Protein AF-Q4TDV3-F1 (afdb_monomer_lite)

InterPro domains:
  IPR006630 La-type HTH domain [PF05383] (27-67)
  IPR006630 La-type HTH domain [PS50961] (16-67)
  IPR006630 La-type HTH domain [SM00715] (20-67)
  IPR036388 Winged helix-like DNA-binding domain superfamily [G3DSA:1.10.10.10] (14-67)
  IPR036390 Winged helix DNA-binding domain superfamily [SSF46785] (16-67)
  IPR045180 La domain containing protein [PTHR22792] (12-67)

Radius of gyration: 19.07 Å; chains: 1; bounding box: 46×29×49 Å

Secondary structure (DSSP, 8-state):
---------------PPPPHHHHHHHHHHHHHHHSHHHHHH-HHHHHHHHHSTT----HHHHHH---

Sequence (67 aa):
SGAGTSGGELEDESWKPPEPELIQKLVAQIEFYLSDENLEHDAFLLKHVRRNKLGFVSVKLLTSFKK

Foldseek 3Di:
DDDDPPDDPPPPPDPDPDDPVVVVVLVVLVCVCPDPVNLVVDVPLVCQLVVDPNRDDDPVVSVPDDD

pLDDT: mean 79.96, std 15.79, range [41.12, 93.31]

Structure (mmCIF, N/CA/C/O backbone):
data_AF-Q4TDV3-F1
#
_entry.id   AF-Q4TDV3-F1
#
loop_
_atom_site.group_PDB
_atom_site.id
_atom_site.type_symbol
_atom_site.label_atom_id
_atom_site.label_alt_id
_atom_site.label_comp_id
_atom_site.label_asym_id
_atom_site.label_entity_id
_atom_site.label_seq_id
_atom_site.pdbx_PDB_ins_code
_atom_site.Cartn_x
_atom_site.Cartn_y
_atom_site.Cartn_z
_atom_site.occupancy
_atom_site.B_iso_or_equiv
_atom_site.auth_seq_id
_atom_site.auth_comp_id
_atom_site.auth_asym_id
_atom_site.auth_atom_id
_atom_site.pdbx_PDB_model_num
ATOM 1 N N . SER A 1 1 ? 35.132 -18.864 38.605 1.00 43.72 1 SER A N 1
ATOM 2 C CA . SER A 1 1 ? 34.968 -17.740 37.667 1.00 43.72 1 SER A CA 1
ATOM 3 C C . SER A 1 1 ? 34.063 -18.169 36.532 1.00 43.72 1 SER A C 1
ATOM 5 O O . SER A 1 1 ? 34.473 -18.990 35.729 1.00 43.72 1 SER A O 1
ATOM 7 N N . GLY A 1 2 ? 32.828 -17.682 36.508 1.00 41.12 2 GLY A N 1
ATOM 8 C CA . GLY A 1 2 ? 31.891 -17.853 35.398 1.00 41.12 2 GLY A CA 1
ATOM 9 C C . GLY A 1 2 ? 31.055 -16.587 35.347 1.00 41.12 2 GLY A C 1
ATOM 10 O O . GLY A 1 2 ? 30.088 -16.466 36.089 1.00 41.12 2 GLY A O 1
ATOM 11 N N . ALA A 1 3 ? 31.536 -15.592 34.602 1.00 49.03 3 ALA A N 1
ATOM 12 C CA . ALA A 1 3 ? 30.863 -14.312 34.449 1.00 49.03 3 ALA A CA 1
ATOM 13 C C . ALA A 1 3 ? 29.640 -14.502 33.547 1.00 49.03 3 ALA A C 1
ATOM 15 O O . ALA A 1 3 ? 29.750 -15.051 32.451 1.00 49.03 3 ALA A O 1
ATOM 16 N N . GLY A 1 4 ? 28.481 -14.085 34.054 1.00 51.66 4 GLY A N 1
ATOM 17 C CA . GLY A 1 4 ? 27.222 -14.114 33.332 1.00 51.66 4 GLY A CA 1
ATOM 18 C C . GLY A 1 4 ? 27.230 -13.205 32.109 1.00 51.66 4 GLY A C 1
ATOM 19 O O . GLY A 1 4 ? 27.860 -12.150 32.093 1.00 51.66 4 GLY A O 1
ATOM 20 N N . THR A 1 5 ? 26.459 -13.609 31.108 1.00 49.59 5 THR A N 1
ATOM 21 C CA . THR A 1 5 ? 25.894 -12.692 30.121 1.00 49.59 5 THR A CA 1
ATOM 22 C C . THR A 1 5 ? 24.385 -12.706 30.330 1.00 49.59 5 THR A C 1
ATOM 24 O O . THR A 1 5 ? 23.635 -13.441 29.705 1.00 49.59 5 THR A O 1
ATOM 27 N N . SER A 1 6 ? 23.965 -11.928 31.329 1.00 65.06 6 SER A N 1
ATOM 28 C CA . SER A 1 6 ? 22.651 -11.291 31.324 1.00 65.06 6 SER A CA 1
ATOM 29 C C . SER A 1 6 ? 22.706 -10.211 30.244 1.00 65.06 6 SER A C 1
ATOM 31 O O . SER A 1 6 ? 23.667 -9.439 30.209 1.00 65.06 6 SER A O 1
ATOM 33 N N . GLY A 1 7 ? 21.753 -10.203 29.316 1.00 47.09 7 GLY A N 1
ATOM 34 C CA . GLY A 1 7 ? 21.827 -9.310 28.165 1.00 47.09 7 GLY A CA 1
ATOM 35 C C . GLY A 1 7 ? 20.589 -9.318 27.283 1.00 47.09 7 GLY A C 1
ATOM 36 O O . GLY A 1 7 ? 20.715 -9.543 26.085 1.00 47.09 7 GLY A O 1
ATOM 37 N N . GLY A 1 8 ? 19.425 -9.040 27.875 1.00 46.81 8 GLY A N 1
ATOM 38 C CA . GLY A 1 8 ? 18.289 -8.473 27.146 1.00 46.81 8 GLY A CA 1
ATOM 39 C C . GLY A 1 8 ? 17.129 -9.421 26.875 1.00 46.81 8 GLY A C 1
ATOM 40 O O . GLY A 1 8 ? 16.780 -9.650 25.721 1.00 46.81 8 GLY A O 1
ATOM 41 N N . GLU A 1 9 ? 16.468 -9.884 27.935 1.00 46.22 9 GLU A N 1
ATOM 42 C CA . GLU A 1 9 ? 15.009 -10.002 27.910 1.00 46.22 9 GLU A CA 1
ATOM 43 C C . GLU A 1 9 ? 14.460 -8.584 27.673 1.00 46.22 9 GLU A C 1
ATOM 45 O O . GLU A 1 9 ? 14.217 -7.833 28.613 1.00 46.22 9 GLU A O 1
ATOM 50 N N . LEU A 1 10 ? 14.363 -8.162 26.409 1.00 55.56 10 LEU A N 1
ATOM 51 C CA . LEU A 1 10 ? 13.442 -7.092 26.048 1.00 55.56 10 LEU A CA 1
ATOM 52 C C . LEU A 1 10 ? 12.071 -7.740 26.101 1.00 55.56 10 LEU A C 1
ATOM 54 O O . LEU A 1 10 ? 11.636 -8.377 25.144 1.00 55.56 10 LEU A O 1
ATOM 58 N N . GLU A 1 11 ? 11.526 -7.696 27.310 1.00 49.34 11 GLU A N 1
ATOM 59 C CA . GLU A 1 11 ? 10.115 -7.686 27.648 1.00 49.34 11 GLU A CA 1
ATOM 60 C C . GLU A 1 11 ? 9.241 -7.701 26.388 1.00 49.34 11 GLU A C 1
ATOM 62 O O . GLU A 1 11 ? 9.267 -6.759 25.593 1.00 49.34 11 GLU A O 1
ATOM 67 N N . ASP A 1 12 ? 8.484 -8.790 26.212 1.00 55.34 12 ASP A N 1
ATOM 68 C CA . ASP A 1 12 ? 7.226 -8.835 25.467 1.00 55.34 12 ASP A CA 1
ATOM 69 C C . ASP A 1 12 ? 6.341 -7.684 25.980 1.00 55.34 12 ASP A C 1
ATOM 71 O O . ASP A 1 12 ? 5.445 -7.867 26.809 1.00 55.34 12 ASP A O 1
ATOM 75 N N . GLU A 1 13 ? 6.653 -6.460 25.556 1.00 56.31 13 GLU A N 1
ATOM 76 C CA . GLU A 1 13 ? 5.984 -5.230 25.939 1.00 56.31 13 GLU A CA 1
ATOM 77 C C . GLU A 1 13 ? 4.640 -5.249 25.214 1.00 56.31 13 GLU A C 1
ATOM 79 O O . GLU A 1 13 ? 4.473 -4.722 24.119 1.00 56.31 13 GLU A O 1
ATOM 84 N N . SER A 1 14 ? 3.723 -6.028 25.793 1.00 67.62 14 SER A N 1
ATOM 85 C CA . SER A 1 14 ? 2.329 -6.251 25.438 1.00 67.62 14 SER A CA 1
ATOM 86 C C . SER A 1 14 ? 1.957 -5.755 24.042 1.00 67.62 14 SER A C 1
ATOM 88 O O . SER A 1 14 ? 1.328 -4.701 23.912 1.00 67.62 14 SER A O 1
ATOM 90 N N . TRP A 1 15 ? 2.313 -6.502 22.991 1.00 78.38 15 TRP A N 1
ATOM 91 C CA . TRP A 1 15 ? 1.722 -6.235 21.684 1.00 78.38 15 TRP A CA 1
ATOM 92 C C . TRP A 1 15 ? 0.212 -6.411 21.832 1.00 78.38 15 TRP A C 1
ATOM 94 O O . TRP A 1 15 ? -0.304 -7.524 21.959 1.00 78.38 15 TRP A O 1
ATOM 104 N N . LYS A 1 16 ? -0.504 -5.292 21.862 1.00 82.06 16 LYS A N 1
ATOM 105 C CA . LYS A 1 16 ? -1.958 -5.270 21.827 1.00 82.06 16 LYS A CA 1
ATOM 106 C C . LYS A 1 16 ? -2.360 -4.957 20.395 1.00 82.06 16 LYS A C 1
ATOM 108 O O . LYS A 1 16 ? -1.818 -4.009 19.820 1.00 82.06 16 LYS A O 1
ATOM 113 N N . PRO A 1 17 ? -3.273 -5.741 19.799 1.00 84.00 17 PRO A N 1
ATOM 114 C CA . PRO A 1 17 ? -3.803 -5.391 18.497 1.00 84.00 17 PRO A CA 1
ATOM 115 C C . PRO A 1 17 ? -4.391 -3.974 18.578 1.00 84.00 17 PRO A C 1
ATOM 117 O O . PRO A 1 17 ? -5.062 -3.653 19.562 1.00 84.00 17 PRO A O 1
ATOM 120 N N . PRO A 1 18 ? -4.098 -3.113 17.593 1.00 86.75 18 PRO A N 1
ATOM 121 C CA . PRO A 1 18 ? -4.622 -1.760 17.580 1.00 86.75 18 PRO A CA 1
ATOM 122 C C . PRO A 1 18 ? -6.150 -1.759 17.497 1.00 86.75 18 PRO A C 1
ATOM 124 O O . PRO A 1 18 ? -6.763 -2.720 17.028 1.00 86.75 18 PRO A O 1
ATOM 127 N N . GLU A 1 19 ? -6.751 -0.649 17.918 1.00 91.81 19 GLU A N 1
ATOM 128 C CA . GLU A 1 19 ? -8.192 -0.431 17.807 1.00 91.81 19 GLU A CA 1
ATOM 129 C C . GLU A 1 19 ? -8.682 -0.672 16.366 1.00 91.81 19 GLU A C 1
ATOM 131 O O . GLU A 1 19 ? -7.979 -0.331 15.403 1.00 91.81 19 GLU A O 1
ATOM 136 N N . PRO A 1 20 ? -9.899 -1.213 16.182 1.00 91.19 20 PRO A N 1
ATOM 137 C CA . PRO A 1 20 ? -10.423 -1.563 14.863 1.00 91.19 20 PRO A CA 1
ATOM 138 C C . PRO A 1 20 ? -10.466 -0.365 13.904 1.00 91.19 20 PRO A C 1
ATOM 140 O O . PRO A 1 20 ? -10.204 -0.526 12.713 1.00 91.19 20 PRO A O 1
ATOM 143 N N . GLU A 1 21 ? -10.709 0.846 14.411 1.00 92.94 21 GLU A N 1
ATOM 144 C CA . GLU A 1 21 ? -10.656 2.076 13.612 1.00 92.94 21 GLU A CA 1
ATOM 145 C C . GLU A 1 21 ? -9.256 2.355 13.047 1.00 92.94 21 GLU A C 1
ATOM 147 O O . GLU A 1 21 ? -9.117 2.817 11.914 1.00 92.94 21 GLU A O 1
ATOM 152 N N . LEU A 1 22 ? -8.199 2.080 13.819 1.00 89.56 22 LEU A N 1
ATOM 153 C CA . LEU A 1 22 ? -6.823 2.281 13.369 1.00 89.56 22 LEU A CA 1
ATOM 154 C C . LEU A 1 22 ? -6.438 1.241 12.314 1.00 89.56 22 LEU A C 1
ATOM 156 O O . LEU A 1 22 ? -5.782 1.584 11.332 1.00 89.56 22 LEU A O 1
ATOM 160 N N . ILE A 1 23 ? -6.900 -0.003 12.474 1.00 90.88 23 ILE A N 1
ATOM 161 C CA . ILE A 1 23 ? -6.737 -1.054 11.461 1.00 90.88 23 ILE A CA 1
ATOM 162 C C . ILE A 1 23 ? -7.413 -0.631 10.156 1.00 90.88 23 ILE A C 1
ATOM 164 O O . ILE A 1 23 ? -6.794 -0.705 9.098 1.00 90.88 23 ILE A O 1
ATOM 168 N N . GLN A 1 24 ? -8.649 -0.136 10.220 1.00 93.31 24 GLN A N 1
ATOM 169 C CA . GLN A 1 24 ? -9.368 0.339 9.037 1.00 93.31 24 GLN A CA 1
ATOM 170 C C . GLN A 1 24 ? -8.652 1.508 8.357 1.00 93.31 24 GLN A C 1
ATOM 172 O O . GLN A 1 24 ? -8.524 1.507 7.136 1.00 93.31 24 GLN A O 1
ATOM 177 N N . LYS A 1 25 ? -8.128 2.471 9.128 1.00 91.38 25 LYS A N 1
ATOM 178 C CA . LYS A 1 25 ? -7.312 3.569 8.584 1.00 91.38 25 LYS A CA 1
ATOM 179 C C . LYS A 1 25 ? -6.055 3.050 7.890 1.00 91.38 25 LYS A C 1
ATOM 181 O O . LYS A 1 25 ? -5.757 3.497 6.787 1.00 91.38 25 LYS A O 1
ATOM 186 N N . LEU A 1 26 ? -5.356 2.089 8.497 1.00 90.19 26 LEU A N 1
ATOM 187 C CA . LEU A 1 26 ? -4.171 1.466 7.906 1.00 90.19 26 LEU A CA 1
ATOM 188 C C . LEU A 1 26 ? -4.515 0.773 6.581 1.00 90.19 26 LEU A C 1
ATOM 190 O O . LEU A 1 26 ? -3.832 0.988 5.583 1.00 90.19 26 LEU A O 1
ATOM 194 N N . VAL A 1 27 ? -5.582 -0.029 6.564 1.00 90.88 27 VAL A N 1
ATOM 195 C CA . VAL A 1 27 ? -6.044 -0.732 5.360 1.00 90.88 27 VAL A CA 1
ATOM 196 C C . VAL A 1 27 ? -6.419 0.270 4.272 1.00 90.88 27 VAL A C 1
ATOM 198 O O . VAL A 1 27 ? -5.882 0.176 3.175 1.00 90.88 27 VAL A O 1
ATOM 201 N N . ALA A 1 28 ? -7.232 1.279 4.590 1.00 91.88 28 ALA A N 1
ATOM 202 C 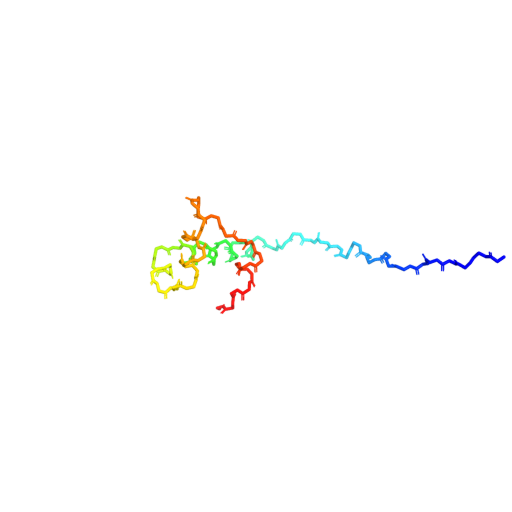CA . ALA A 1 28 ? -7.639 2.307 3.635 1.00 91.88 28 ALA A CA 1
ATOM 203 C C . ALA A 1 28 ? -6.439 3.088 3.070 1.00 91.88 28 ALA A C 1
ATOM 205 O O . ALA A 1 28 ? -6.399 3.386 1.879 1.00 91.88 28 ALA A O 1
ATOM 206 N N . GLN A 1 29 ? -5.430 3.389 3.897 1.00 90.56 29 GLN A N 1
ATOM 207 C CA . GLN A 1 29 ? -4.193 4.012 3.421 1.00 90.56 29 GLN A CA 1
ATOM 208 C C . GLN A 1 29 ? -3.423 3.090 2.470 1.00 90.56 29 GLN A C 1
ATOM 210 O O . GLN A 1 29 ? -2.967 3.548 1.425 1.00 90.56 29 GLN A O 1
ATOM 215 N N . ILE A 1 30 ? -3.280 1.803 2.801 1.00 89.94 30 ILE A N 1
ATOM 216 C CA . ILE A 1 30 ? -2.580 0.826 1.952 1.00 89.94 30 ILE A CA 1
ATOM 217 C C . ILE A 1 30 ? -3.317 0.630 0.621 1.00 89.94 30 ILE A C 1
ATOM 219 O O . ILE A 1 30 ? -2.678 0.639 -0.431 1.00 89.94 30 ILE A O 1
ATOM 223 N N . GLU A 1 31 ? -4.643 0.498 0.656 1.00 91.56 31 GLU A N 1
ATOM 224 C CA . GLU A 1 31 ? -5.488 0.408 -0.538 1.00 91.56 31 GLU A CA 1
ATOM 225 C C . GLU A 1 31 ? -5.350 1.655 -1.408 1.00 91.56 31 GLU A C 1
ATOM 227 O O . GLU A 1 31 ? -5.166 1.541 -2.618 1.00 91.56 31 GLU A O 1
ATOM 232 N N . PHE A 1 32 ? -5.347 2.843 -0.799 1.00 91.00 32 PHE A N 1
ATOM 233 C CA . PHE A 1 32 ? -5.109 4.084 -1.523 1.00 91.00 32 PHE A CA 1
ATOM 234 C C . PHE A 1 32 ? -3.713 4.108 -2.160 1.00 91.00 32 PHE A C 1
ATOM 236 O O . PHE A 1 32 ? -3.590 4.465 -3.328 1.00 91.00 32 PHE A O 1
ATOM 243 N N . TYR A 1 33 ? -2.655 3.699 -1.452 1.00 88.75 33 TYR A N 1
ATOM 244 C CA . TYR A 1 33 ? -1.301 3.694 -2.018 1.00 88.75 33 TYR A CA 1
ATOM 245 C C . TYR A 1 33 ? -1.158 2.770 -3.229 1.00 88.75 33 TYR A C 1
ATOM 247 O O . TYR A 1 33 ? -0.439 3.106 -4.171 1.00 88.75 33 TYR A O 1
ATOM 255 N N . LEU A 1 34 ? -1.827 1.617 -3.187 1.00 88.75 34 LEU A N 1
ATOM 256 C CA . LEU A 1 34 ? -1.818 0.610 -4.248 1.00 88.75 34 LEU A CA 1
ATOM 257 C C . LEU A 1 34 ? -2.900 0.833 -5.311 1.00 88.75 34 LEU A C 1
ATOM 259 O O . LEU A 1 34 ? -2.974 0.053 -6.258 1.00 88.75 34 LEU A O 1
ATOM 263 N N . SER A 1 35 ? -3.724 1.871 -5.168 1.00 90.50 35 SER A N 1
ATOM 264 C CA . SER A 1 35 ? -4.703 2.255 -6.182 1.00 90.50 35 SER A CA 1
ATOM 265 C C . SER A 1 35 ? -4.011 2.736 -7.456 1.00 90.50 35 SER A C 1
ATOM 267 O O . SER A 1 35 ? -2.912 3.295 -7.402 1.00 90.50 35 SER A O 1
ATOM 269 N N . ASP A 1 36 ? -4.675 2.551 -8.598 1.00 88.69 36 ASP A N 1
ATOM 270 C CA . ASP A 1 36 ? -4.148 2.966 -9.901 1.00 88.69 36 ASP A CA 1
ATOM 271 C C . ASP A 1 36 ? -3.784 4.459 -9.906 1.00 88.69 36 ASP A C 1
ATOM 273 O O . ASP A 1 36 ? -2.675 4.811 -10.295 1.00 88.69 36 ASP A O 1
ATOM 277 N N . GLU A 1 37 ? -4.638 5.319 -9.338 1.00 90.81 37 GLU A N 1
ATOM 278 C CA . GLU A 1 37 ? -4.402 6.766 -9.247 1.00 90.81 37 GLU A CA 1
ATOM 279 C C . GLU A 1 37 ? -3.096 7.092 -8.497 1.00 90.81 37 GLU A C 1
ATOM 281 O O . GLU A 1 37 ? -2.245 7.831 -8.998 1.00 90.81 37 GLU A O 1
ATOM 286 N N . ASN A 1 38 ? -2.874 6.509 -7.311 1.00 88.31 38 ASN A N 1
ATOM 287 C CA . ASN A 1 38 ? -1.647 6.780 -6.558 1.00 88.31 38 ASN A CA 1
ATOM 288 C C . ASN A 1 38 ? -0.418 6.106 -7.184 1.00 88.31 38 ASN A C 1
ATOM 290 O O . ASN A 1 38 ? 0.667 6.679 -7.131 1.00 88.31 38 ASN A O 1
ATOM 294 N N . LEU A 1 39 ? -0.559 4.923 -7.788 1.00 89.31 39 LEU A N 1
ATOM 295 C CA . LEU A 1 39 ? 0.541 4.251 -8.485 1.00 89.31 39 LEU A CA 1
ATOM 296 C C . LEU A 1 39 ? 0.977 5.008 -9.744 1.00 89.31 39 LEU A C 1
ATOM 298 O O . LEU A 1 39 ? 2.168 5.053 -10.046 1.00 89.31 39 LEU A O 1
ATOM 302 N N . GLU A 1 40 ? 0.050 5.625 -10.471 1.00 88.75 40 GLU A N 1
ATOM 303 C CA . GLU A 1 40 ? 0.376 6.467 -11.624 1.00 88.75 40 GLU A CA 1
ATOM 304 C C . GLU A 1 40 ? 1.112 7.748 -11.212 1.00 88.75 40 GLU A C 1
ATOM 306 O O . GLU A 1 40 ? 2.020 8.195 -11.918 1.00 88.75 40 GLU A O 1
ATOM 311 N N . HIS A 1 41 ? 0.777 8.309 -10.047 1.00 86.38 41 HIS A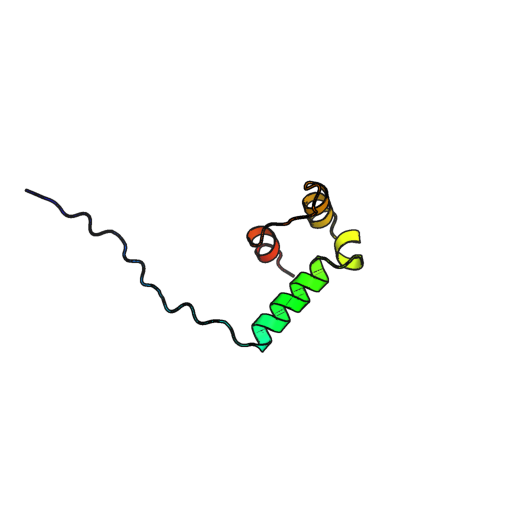 N 1
ATOM 312 C CA . HIS A 1 41 ? 1.442 9.496 -9.509 1.00 86.38 41 HIS A CA 1
ATOM 313 C C . HIS A 1 41 ? 2.763 9.193 -8.778 1.00 86.38 41 HIS A C 1
ATOM 315 O O . HIS A 1 41 ? 3.699 9.995 -8.842 1.00 86.38 41 HIS A O 1
ATOM 321 N N . A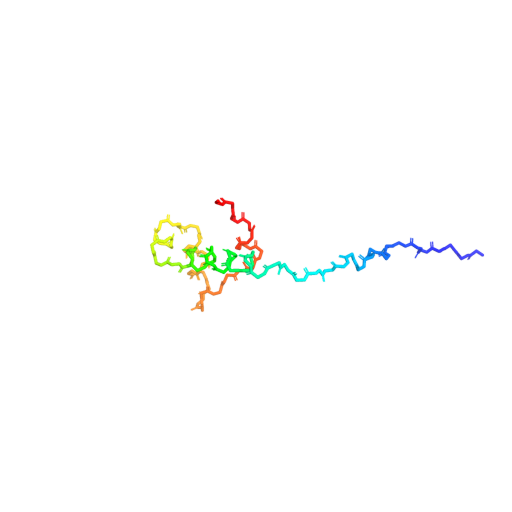SP A 1 42 ? 2.882 8.043 -8.109 1.00 88.19 42 ASP A N 1
ATOM 322 C CA . ASP A 1 42 ? 4.069 7.642 -7.350 1.00 88.19 42 ASP A CA 1
ATOM 323 C C . ASP A 1 42 ? 4.970 6.705 -8.167 1.00 88.19 42 ASP A C 1
ATOM 325 O O . ASP A 1 42 ? 4.941 5.472 -8.072 1.00 88.19 4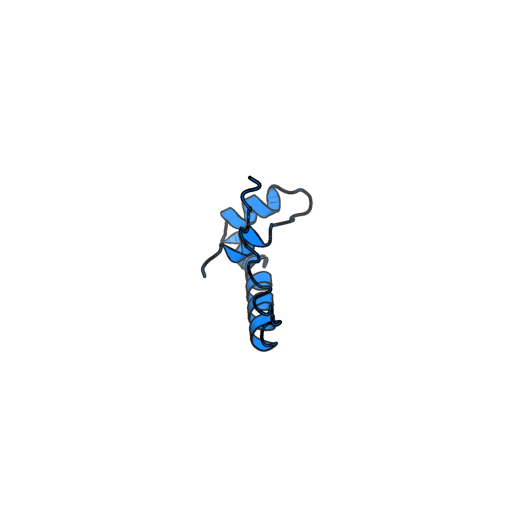2 ASP A O 1
ATOM 329 N N . ALA A 1 43 ? 5.854 7.324 -8.951 1.00 87.50 43 ALA A N 1
ATOM 330 C CA . ALA A 1 43 ? 6.834 6.618 -9.769 1.00 87.50 43 ALA A CA 1
ATOM 331 C C . ALA A 1 43 ? 7.786 5.715 -8.955 1.00 87.50 43 ALA A C 1
ATOM 333 O O . ALA A 1 43 ? 8.345 4.763 -9.509 1.00 87.50 43 ALA A O 1
ATOM 334 N N . PHE A 1 44 ? 7.999 5.984 -7.661 1.00 88.12 44 PHE A N 1
ATOM 335 C CA . PHE A 1 44 ? 8.868 5.170 -6.812 1.00 88.12 44 PHE A CA 1
ATOM 336 C C . PHE A 1 44 ? 8.167 3.878 -6.390 1.00 88.12 44 PHE A C 1
ATOM 338 O O . PHE A 1 44 ? 8.734 2.792 -6.573 1.00 88.12 44 PHE A O 1
ATOM 345 N N . LEU A 1 45 ? 6.930 3.985 -5.896 1.00 88.94 45 LEU A N 1
ATOM 346 C CA . LEU A 1 45 ? 6.118 2.824 -5.540 1.00 88.94 45 LEU A CA 1
ATOM 347 C C . LEU A 1 45 ? 5.836 1.966 -6.777 1.00 88.94 45 LEU A C 1
ATOM 349 O O . LEU A 1 45 ? 6.092 0.760 -6.754 1.00 88.94 45 LEU A O 1
ATOM 353 N N . LEU A 1 46 ? 5.452 2.589 -7.895 1.00 90.19 46 LEU A N 1
ATOM 354 C CA . LEU A 1 46 ? 5.221 1.898 -9.164 1.00 90.19 46 LEU A CA 1
ATOM 355 C C . LEU A 1 46 ? 6.463 1.151 -9.652 1.00 90.19 46 LEU A C 1
ATOM 357 O O . LEU A 1 46 ? 6.371 -0.004 -10.072 1.00 90.19 46 LEU A O 1
ATOM 361 N N . LYS A 1 47 ? 7.649 1.769 -9.574 1.00 90.50 47 LYS A N 1
ATOM 362 C CA . LYS A 1 47 ? 8.906 1.104 -9.942 1.00 90.50 47 LYS A CA 1
ATOM 363 C C . LYS A 1 47 ? 9.208 -0.077 -9.022 1.00 90.50 47 LYS A C 1
ATOM 365 O O . LYS A 1 47 ? 9.740 -1.078 -9.498 1.00 90.50 47 LYS A O 1
ATOM 370 N N . HIS A 1 48 ? 8.881 0.019 -7.734 1.00 89.62 48 HIS A N 1
ATOM 371 C CA . HIS A 1 48 ? 9.095 -1.064 -6.776 1.00 89.62 48 HIS A CA 1
ATOM 372 C C . HIS A 1 48 ? 8.146 -2.243 -7.021 1.00 89.62 48 HIS A C 1
ATOM 374 O O . HIS A 1 48 ? 8.605 -3.381 -7.087 1.00 89.62 48 HIS A O 1
ATOM 380 N N . VAL A 1 49 ? 6.859 -1.965 -7.243 1.00 88.88 49 VAL A N 1
ATOM 381 C CA . VAL A 1 49 ? 5.842 -2.965 -7.602 1.00 88.88 49 VAL A CA 1
ATOM 382 C C . VAL A 1 49 ? 6.226 -3.649 -8.917 1.00 88.88 49 VAL A C 1
ATOM 384 O O . VAL A 1 49 ? 6.332 -4.870 -8.969 1.00 88.88 49 VAL A O 1
ATOM 387 N N . ARG A 1 50 ? 6.558 -2.876 -9.963 1.00 89.00 50 ARG A N 1
ATOM 388 C CA . ARG A 1 50 ? 6.959 -3.409 -11.282 1.00 89.00 50 ARG A CA 1
ATOM 389 C C . ARG A 1 50 ? 8.283 -4.170 -11.276 1.00 89.00 50 ARG A C 1
ATOM 391 O O . ARG A 1 50 ? 8.530 -4.968 -12.178 1.00 89.00 50 ARG A O 1
ATOM 398 N N . ARG A 1 51 ? 9.154 -3.933 -10.289 1.00 89.06 51 ARG A N 1
ATOM 399 C CA . ARG A 1 51 ? 10.419 -4.669 -10.148 1.00 89.06 51 ARG A CA 1
ATOM 400 C C . ARG A 1 51 ? 10.177 -6.142 -9.827 1.00 89.06 51 ARG A C 1
ATOM 402 O O . ARG A 1 51 ? 11.016 -6.975 -10.168 1.00 89.06 51 ARG A O 1
ATOM 409 N N . ASN A 1 52 ? 9.049 -6.464 -9.196 1.00 88.94 52 ASN A N 1
ATOM 410 C CA . ASN A 1 52 ? 8.658 -7.833 -8.925 1.00 88.94 52 ASN A CA 1
ATOM 411 C C . ASN A 1 52 ? 7.603 -8.310 -9.933 1.00 88.94 52 ASN A C 1
ATOM 413 O O . ASN A 1 52 ? 6.593 -7.648 -10.142 1.00 88.94 52 ASN A O 1
ATOM 417 N N . LYS A 1 53 ? 7.789 -9.498 -10.523 1.00 80.75 53 LYS A N 1
ATOM 418 C CA . LYS A 1 53 ? 6.862 -10.034 -11.544 1.00 80.75 53 LYS A CA 1
ATOM 419 C C . LYS A 1 53 ? 5.435 -10.244 -11.026 1.00 80.75 53 LYS A C 1
ATOM 421 O O . LYS A 1 53 ? 4.503 -10.262 -11.817 1.00 80.75 53 LYS A O 1
ATOM 426 N N . LEU A 1 54 ? 5.289 -10.415 -9.714 1.00 87.62 54 LEU A N 1
ATOM 427 C CA . LEU A 1 54 ? 4.009 -10.598 -9.030 1.00 87.62 54 LEU A CA 1
ATOM 428 C C . LEU A 1 54 ? 3.509 -9.317 -8.346 1.00 87.62 54 LEU A C 1
ATOM 430 O O . LEU A 1 54 ? 2.476 -9.348 -7.692 1.00 87.62 54 LEU A O 1
ATOM 434 N N . GLY A 1 55 ? 4.249 -8.207 -8.435 1.00 84.69 55 GLY A N 1
ATOM 435 C CA . GLY A 1 55 ? 3.850 -6.943 -7.816 1.00 84.69 55 GLY A CA 1
ATOM 436 C C . GLY A 1 55 ? 4.050 -6.852 -6.299 1.00 84.69 55 GLY A C 1
ATOM 437 O O . GLY A 1 55 ? 3.655 -5.854 -5.708 1.00 84.69 55 GLY A O 1
ATOM 438 N N . PHE A 1 56 ? 4.655 -7.852 -5.638 1.00 89.31 56 PHE A N 1
ATOM 439 C CA . PHE A 1 56 ? 4.838 -7.778 -4.180 1.00 89.31 56 PHE A CA 1
ATOM 440 C C . PHE A 1 56 ? 5.713 -6.598 -3.745 1.00 89.31 56 PHE A C 1
ATOM 442 O O . PHE A 1 56 ? 6.795 -6.366 -4.287 1.00 89.31 56 PHE A O 1
ATOM 449 N N . VAL A 1 57 ? 5.260 -5.934 -2.687 1.00 88.44 57 VAL A N 1
ATOM 450 C CA . VAL A 1 57 ? 5.944 -4.866 -1.958 1.00 88.44 57 VAL A CA 1
ATOM 451 C C . VAL A 1 57 ? 6.125 -5.282 -0.502 1.00 88.44 57 VAL A C 1
ATOM 453 O O . VAL A 1 57 ? 5.320 -6.027 0.053 1.00 88.44 57 VAL A O 1
ATOM 456 N N . SER A 1 58 ? 7.206 -4.824 0.128 1.00 89.19 58 SER A N 1
ATOM 457 C CA . SER A 1 58 ? 7.466 -5.147 1.535 1.00 89.19 58 SER A CA 1
ATOM 458 C C . SER A 1 58 ? 6.636 -4.274 2.480 1.00 89.19 58 SER A C 1
ATOM 460 O O . SER A 1 58 ? 6.469 -3.079 2.241 1.00 89.19 58 SER A O 1
ATOM 462 N N . VAL A 1 59 ? 6.182 -4.842 3.602 1.00 87.50 59 VAL A N 1
ATOM 463 C CA . VAL A 1 59 ? 5.461 -4.082 4.643 1.00 87.50 59 VAL A CA 1
ATOM 464 C C . VAL A 1 59 ? 6.323 -2.938 5.176 1.00 87.50 59 VAL A C 1
ATOM 466 O O . VAL A 1 59 ? 5.835 -1.826 5.329 1.00 87.50 59 VAL A O 1
ATOM 469 N N . LYS A 1 60 ? 7.633 -3.167 5.347 1.00 88.75 60 LYS A N 1
ATOM 470 C CA . LYS A 1 60 ? 8.592 -2.126 5.744 1.00 88.75 60 LYS A CA 1
ATOM 471 C C . LYS A 1 60 ? 8.573 -0.923 4.795 1.00 88.75 60 LYS A C 1
ATOM 473 O O . LYS A 1 60 ? 8.629 0.214 5.255 1.00 88.75 60 LYS A O 1
ATOM 478 N N . LEU A 1 61 ? 8.494 -1.174 3.487 1.00 87.81 61 LEU A N 1
ATOM 479 C CA . LEU A 1 61 ? 8.390 -0.121 2.481 1.00 87.81 61 LEU A CA 1
ATOM 480 C C . LEU A 1 61 ? 7.081 0.655 2.657 1.00 87.81 61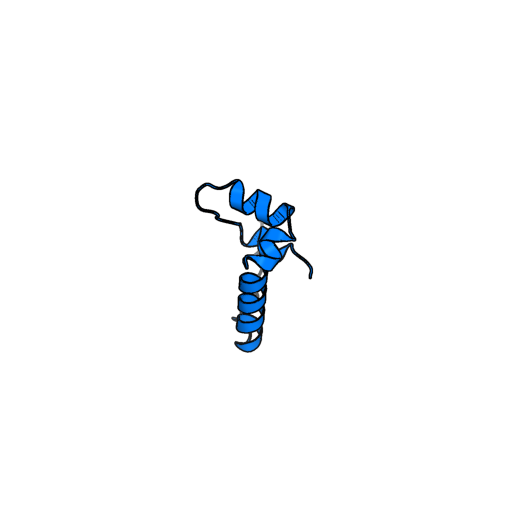 LEU A C 1
ATOM 482 O O . LEU A 1 61 ? 7.133 1.875 2.769 1.00 87.81 61 LEU A O 1
ATOM 486 N N . LEU A 1 62 ? 5.945 -0.040 2.772 1.00 87.44 62 LEU A N 1
ATOM 487 C CA . LEU A 1 62 ? 4.634 0.585 2.992 1.00 87.44 62 LEU A CA 1
ATOM 488 C C . LEU A 1 62 ? 4.620 1.461 4.257 1.00 87.44 62 LEU A C 1
ATOM 490 O O . LEU A 1 62 ? 4.183 2.604 4.203 1.00 87.44 62 LEU A O 1
ATOM 494 N N . THR A 1 63 ? 5.202 0.985 5.361 1.00 87.38 63 THR A N 1
ATOM 495 C CA . THR A 1 63 ? 5.318 1.755 6.615 1.00 87.38 63 THR A CA 1
ATOM 496 C C . THR A 1 63 ? 6.319 2.910 6.554 1.00 87.38 63 THR A C 1
ATOM 498 O O . THR A 1 63 ? 6.322 3.763 7.437 1.00 87.38 63 THR A O 1
ATOM 501 N N . SER A 1 64 ? 7.207 2.933 5.553 1.00 84.25 64 SER A N 1
ATOM 502 C CA . SER A 1 64 ? 8.188 4.015 5.389 1.00 84.25 64 SER A CA 1
ATOM 503 C C . SER A 1 64 ? 7.618 5.234 4.667 1.00 84.25 64 SER A C 1
ATOM 505 O O . SER A 1 64 ? 8.185 6.323 4.777 1.00 84.25 64 SER A O 1
ATOM 507 N N . PHE A 1 65 ? 6.496 5.075 3.957 1.00 77.50 65 PHE A N 1
ATOM 508 C CA . PHE A 1 65 ? 5.806 6.198 3.344 1.00 77.50 65 PHE A CA 1
ATOM 509 C C . PHE A 1 65 ? 5.152 7.048 4.430 1.00 77.50 65 PHE A C 1
ATOM 511 O O . PHE A 1 65 ? 4.292 6.591 5.180 1.00 77.50 65 PHE A O 1
ATOM 518 N N . LYS A 1 66 ? 5.573 8.308 4.504 1.00 66.88 66 LYS A N 1
ATOM 519 C CA . LYS A 1 66 ? 4.878 9.341 5.266 1.00 66.88 66 LYS A CA 1
ATOM 520 C C . LYS A 1 66 ? 4.013 10.136 4.298 1.00 66.88 66 LYS A C 1
ATOM 522 O O . LYS A 1 66 ? 4.555 10.839 3.447 1.00 66.88 66 LYS A O 1
ATOM 527 N N . LYS A 1 67 ? 2.699 10.022 4.456 1.00 57.84 67 LYS A N 1
ATOM 528 C CA . LYS A 1 67 ? 1.697 10.908 3.867 1.00 57.84 67 LYS A CA 1
ATOM 529 C C . LYS A 1 67 ?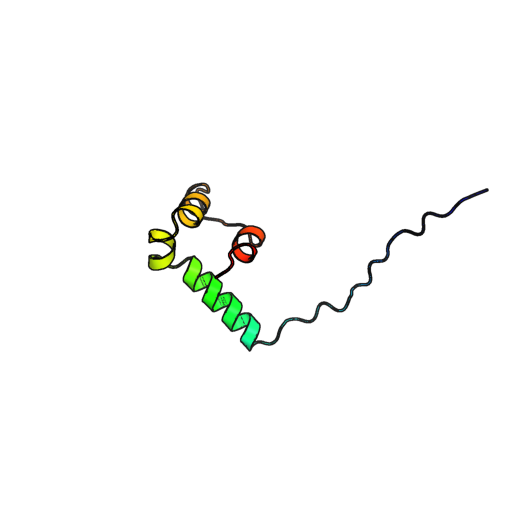 0.742 11.330 4.971 1.00 57.84 67 LYS A C 1
ATOM 531 O O . LYS A 1 67 ? 0.472 10.476 5.848 1.00 57.84 67 LYS A O 1
#

Organism: Tetraodon nigroviridis (NCBI:txid99883)